Protein AF-A0A945HDH2-F1 (afdb_monomer_lite)

Sequence (70 aa):
MSKKEKNLPEPQISTGTVLKVIKERPEFARWAAENLDHPISKAFGEAIVDAVMEEPAKFGLAILNRKKRK

Foldseek 3Di:
DDPDPPPPPQPADALVNLVCCVVPPVVVLVVLVVCVVDSVSVNSVVNVVVNCVVCVPVVVVVVVVVVVVD

Secondary structure (DSSP, 8-state):
-------PPP----HHHHHHHHHH-HHHHHHHHH-TTSHHHHHHHHHHHHHHHH-HHHHHHHHHHHHTT-

Structure (mmCIF, N/CA/C/O backbone):
data_AF-A0A945HDH2-F1
#
_entry.id   AF-A0A945HDH2-F1
#
loop_
_atom_site.group_PDB
_atom_site.id
_atom_site.type_symbol
_atom_site.label_atom_id
_atom_site.label_alt_id
_atom_site.label_comp_id
_atom_site.label_asym_id
_atom_site.label_entity_id
_atom_site.label_seq_id
_atom_site.pdbx_PDB_ins_code
_atom_site.Cartn_x
_atom_site.Cartn_y
_atom_site.Cartn_z
_atom_site.occupancy
_atom_site.B_iso_or_equiv
_atom_site.auth_seq_id
_atom_site.auth_comp_id
_atom_site.auth_asym_id
_atom_site.auth_atom_id
_atom_site.pdbx_PDB_model_num
ATOM 1 N N . MET A 1 1 ? 12.870 -7.763 -36.685 1.00 37.00 1 MET A N 1
ATOM 2 C CA . MET A 1 1 ? 11.950 -8.709 -36.017 1.00 37.00 1 MET A CA 1
ATOM 3 C C . MET A 1 1 ? 11.712 -8.223 -34.593 1.00 37.00 1 MET A C 1
ATOM 5 O O . MET A 1 1 ? 12.638 -8.268 -33.790 1.00 37.00 1 MET A O 1
ATOM 9 N N . SER A 1 2 ? 10.521 -7.687 -34.316 1.00 44.50 2 SER A N 1
ATOM 10 C CA . SER A 1 2 ? 10.137 -7.142 -33.007 1.00 44.50 2 SER A CA 1
ATOM 11 C C . SER A 1 2 ? 10.046 -8.251 -31.962 1.00 44.50 2 SER A C 1
ATOM 13 O O . SER A 1 2 ? 9.233 -9.169 -32.077 1.00 44.50 2 SER A O 1
ATOM 15 N N . LYS A 1 3 ? 10.902 -8.190 -30.941 1.00 49.09 3 LYS A N 1
ATOM 16 C CA . LYS A 1 3 ? 10.821 -9.078 -29.782 1.00 49.09 3 LYS A CA 1
ATOM 17 C C . LYS A 1 3 ? 9.695 -8.581 -28.880 1.00 49.09 3 LYS A C 1
ATOM 19 O O . LYS A 1 3 ? 9.874 -7.581 -28.204 1.00 49.09 3 LYS A O 1
ATOM 24 N N . LYS A 1 4 ? 8.570 -9.308 -28.915 1.00 49.38 4 LYS A N 1
ATOM 25 C CA . LYS A 1 4 ? 7.586 -9.499 -27.834 1.00 49.38 4 LYS A CA 1
ATOM 26 C C . LYS A 1 4 ? 7.750 -8.512 -26.672 1.00 49.38 4 LYS A C 1
ATOM 28 O O . LYS A 1 4 ? 8.511 -8.787 -25.742 1.00 49.38 4 LYS A O 1
ATOM 33 N N . GLU A 1 5 ? 6.979 -7.431 -26.696 1.00 50.84 5 GLU A N 1
ATOM 34 C CA . GLU A 1 5 ? 6.561 -6.761 -25.469 1.00 50.84 5 GLU A CA 1
ATOM 35 C C . GLU A 1 5 ? 5.864 -7.824 -24.616 1.00 50.84 5 GLU A C 1
ATOM 37 O O . GLU A 1 5 ? 4.762 -8.288 -24.910 1.00 50.84 5 GLU A O 1
ATOM 42 N N . LYS A 1 6 ? 6.581 -8.337 -23.615 1.00 51.38 6 LYS A N 1
ATOM 43 C CA . LYS A 1 6 ? 5.962 -9.116 -22.555 1.00 51.38 6 LYS A CA 1
ATOM 44 C C . LYS A 1 6 ? 5.051 -8.126 -21.841 1.00 51.38 6 LYS A C 1
ATOM 46 O O . LYS A 1 6 ? 5.556 -7.312 -21.076 1.00 51.38 6 LYS A O 1
ATOM 51 N N . ASN A 1 7 ? 3.747 -8.200 -22.105 1.00 52.75 7 ASN A N 1
ATOM 52 C CA . ASN A 1 7 ? 2.725 -7.706 -21.187 1.00 52.75 7 ASN A CA 1
ATOM 53 C C . ASN A 1 7 ? 2.929 -8.458 -19.869 1.00 52.75 7 ASN A C 1
ATOM 55 O O . ASN A 1 7 ? 2.355 -9.522 -19.638 1.00 52.75 7 ASN A O 1
ATOM 59 N N . LEU A 1 8 ? 3.870 -7.972 -19.061 1.00 54.16 8 LEU A N 1
ATOM 60 C CA . LEU A 1 8 ? 3.968 -8.338 -17.666 1.00 54.16 8 LEU A CA 1
ATOM 61 C C . LEU A 1 8 ? 2.652 -7.865 -17.053 1.00 54.16 8 LEU A C 1
ATOM 63 O O . LEU A 1 8 ? 2.296 -6.707 -17.275 1.00 54.16 8 LEU A O 1
ATOM 67 N N . PRO A 1 9 ? 1.901 -8.740 -16.363 1.00 59.12 9 PRO A N 1
ATOM 68 C CA . PRO A 1 9 ? 0.696 -8.298 -15.686 1.00 59.12 9 PRO A CA 1
ATOM 69 C C . PRO A 1 9 ? 1.084 -7.132 -14.781 1.00 59.12 9 PRO A C 1
ATOM 71 O O . PRO A 1 9 ? 2.054 -7.242 -14.023 1.00 59.12 9 PRO A O 1
ATOM 74 N N . GLU A 1 10 ? 0.371 -6.011 -14.908 1.00 59.09 10 GLU A N 1
ATOM 75 C CA . GLU A 1 10 ? 0.549 -4.901 -13.981 1.00 59.09 10 GLU A CA 1
ATOM 76 C C . GLU A 1 10 ? 0.407 -5.464 -12.563 1.00 59.09 10 GLU A C 1
ATOM 78 O O . GLU A 1 10 ? -0.520 -6.245 -12.307 1.00 59.09 10 GLU A O 1
ATOM 83 N N . PRO A 1 11 ? 1.369 -5.192 -11.665 1.00 61.97 11 PRO A N 1
ATOM 84 C CA . PRO A 1 11 ? 1.318 -5.733 -10.321 1.00 61.97 11 PRO A CA 1
ATOM 85 C C . PRO A 1 11 ? 0.023 -5.264 -9.654 1.00 61.97 11 PRO A C 1
ATOM 87 O O . PRO A 1 11 ? -0.123 -4.094 -9.342 1.00 61.97 11 PRO A O 1
ATOM 90 N N . GLN A 1 12 ? -0.931 -6.169 -9.440 1.00 67.69 12 GLN A N 1
ATOM 91 C CA . GLN A 1 12 ? -2.190 -5.823 -8.785 1.00 67.69 12 GLN A CA 1
ATOM 92 C C . GLN A 1 12 ? -1.998 -5.880 -7.274 1.00 67.69 12 GLN A C 1
ATOM 94 O O . GLN A 1 12 ? -1.799 -6.948 -6.690 1.00 67.69 12 GLN A O 1
ATOM 99 N N . ILE A 1 13 ? -2.044 -4.716 -6.638 1.00 75.94 13 ILE A N 1
ATOM 100 C CA . ILE A 1 13 ? -2.002 -4.588 -5.185 1.00 75.94 13 ILE A CA 1
ATOM 101 C C . ILE A 1 13 ? -3.421 -4.283 -4.713 1.00 75.94 13 ILE A C 1
ATOM 103 O O . ILE A 1 13 ? -4.033 -3.324 -5.156 1.00 75.94 13 ILE A O 1
ATOM 107 N N . SER A 1 14 ? -3.955 -5.103 -3.807 1.00 78.25 14 SER A N 1
ATOM 108 C CA . SER A 1 14 ? -5.300 -4.879 -3.261 1.00 78.25 14 SER A CA 1
ATOM 109 C C . SER A 1 14 ? -5.324 -3.766 -2.204 1.00 78.25 14 SER A C 1
ATOM 111 O O . SER A 1 14 ? -4.348 -3.595 -1.461 1.00 78.25 14 SER A O 1
ATOM 113 N N . THR A 1 15 ? -6.473 -3.099 -2.035 1.00 72.38 15 THR A N 1
ATOM 114 C CA . THR A 1 15 ? -6.758 -2.139 -0.946 1.00 72.38 15 THR A CA 1
ATOM 115 C C . THR A 1 15 ? -6.354 -2.680 0.437 1.00 72.38 15 THR A C 1
ATOM 117 O O . THR A 1 15 ? -5.705 -1.995 1.235 1.00 72.38 15 THR A O 1
ATOM 120 N N . GLY A 1 16 ? -6.661 -3.952 0.723 1.00 74.62 16 GLY A N 1
ATOM 121 C CA . GLY A 1 16 ? -6.295 -4.604 1.987 1.00 74.62 16 GLY A CA 1
ATOM 122 C C . GLY A 1 16 ? -4.781 -4.766 2.172 1.00 74.62 16 GLY A C 1
ATOM 123 O O . GLY A 1 16 ? -4.259 -4.590 3.278 1.00 74.62 16 GLY A O 1
ATOM 124 N N . THR A 1 17 ? -4.054 -5.046 1.087 1.00 80.44 17 THR A N 1
ATOM 125 C CA . THR A 1 17 ? -2.586 -5.116 1.088 1.00 80.44 17 THR A CA 1
ATOM 126 C C . THR A 1 17 ? -1.975 -3.745 1.370 1.00 80.44 17 THR A C 1
ATOM 128 O O . THR A 1 17 ? -1.052 -3.655 2.180 1.00 80.44 17 THR A O 1
ATOM 131 N N . VAL A 1 18 ? -2.515 -2.677 0.778 1.00 75.88 18 VAL A N 1
ATOM 132 C CA . VAL A 1 18 ? -2.059 -1.296 1.009 1.00 75.88 18 VAL A CA 1
ATOM 133 C C . VAL A 1 18 ? -2.168 -0.909 2.480 1.00 75.88 18 VAL A C 1
ATOM 135 O O . VAL A 1 18 ? -1.183 -0.477 3.085 1.00 75.88 18 VAL A O 1
ATOM 138 N N . LEU A 1 19 ? -3.341 -1.115 3.084 1.00 76.50 19 LEU A N 1
ATOM 139 C CA . LEU A 1 19 ? -3.576 -0.811 4.498 1.00 76.50 19 LEU A CA 1
ATOM 140 C C . LEU A 1 19 ? -2.605 -1.562 5.417 1.00 76.50 19 LEU A C 1
ATOM 142 O O . LEU A 1 19 ? -2.060 -0.979 6.360 1.00 76.50 19 LEU A O 1
ATOM 146 N N . LYS A 1 20 ? -2.355 -2.843 5.121 1.00 81.25 20 LYS A N 1
ATOM 147 C CA . LYS A 1 20 ? -1.404 -3.667 5.872 1.00 81.25 20 LYS A CA 1
ATOM 148 C C . LYS A 1 20 ? 0.023 -3.139 5.737 1.00 81.25 20 LYS A C 1
ATOM 150 O O . LYS A 1 20 ? 0.709 -2.991 6.742 1.00 81.25 20 LYS A O 1
ATOM 155 N N . VAL A 1 21 ? 0.454 -2.792 4.526 1.00 81.50 21 VAL A N 1
ATOM 156 C CA . VAL A 1 21 ? 1.800 -2.263 4.259 1.00 81.50 21 VAL A CA 1
ATOM 157 C C . VAL A 1 21 ? 2.025 -0.915 4.943 1.00 81.50 21 VAL A C 1
ATOM 159 O O . VAL A 1 21 ? 3.047 -0.741 5.598 1.00 81.50 21 VAL A O 1
ATOM 162 N N . ILE A 1 22 ? 1.071 0.019 4.880 1.00 77.94 22 ILE A N 1
ATOM 163 C CA . ILE A 1 22 ? 1.194 1.323 5.559 1.00 77.94 22 ILE A CA 1
ATOM 164 C C . ILE A 1 22 ? 1.325 1.147 7.081 1.00 77.94 22 ILE A C 1
ATOM 166 O O . ILE A 1 22 ? 2.050 1.905 7.731 1.00 77.94 22 ILE A O 1
ATOM 170 N N . LYS A 1 23 ? 0.629 0.158 7.652 1.00 79.50 23 LYS A N 1
ATOM 171 C CA . LYS A 1 23 ? 0.634 -0.119 9.093 1.00 79.50 23 LYS A CA 1
ATOM 172 C C . LYS A 1 23 ? 1.878 -0.883 9.553 1.00 79.50 23 LYS A C 1
ATOM 174 O O . LYS A 1 23 ? 2.423 -0.555 10.602 1.00 79.50 23 LYS A O 1
ATOM 179 N N . GLU A 1 24 ? 2.292 -1.903 8.808 1.00 84.94 24 GLU A N 1
ATOM 180 C CA . GLU A 1 24 ? 3.311 -2.871 9.237 1.00 84.94 24 GLU A CA 1
ATOM 181 C C . GLU A 1 24 ? 4.692 -2.620 8.619 1.00 84.94 24 GLU A C 1
ATOM 183 O O . GLU A 1 24 ? 5.690 -3.073 9.170 1.00 84.94 24 GLU A O 1
ATOM 188 N N . ARG A 1 25 ? 4.773 -1.911 7.485 1.00 82.12 25 ARG A N 1
ATOM 189 C CA . ARG A 1 25 ? 6.020 -1.651 6.740 1.00 82.12 25 ARG A CA 1
ATOM 190 C C . ARG A 1 25 ? 6.095 -0.192 6.260 1.00 82.12 25 ARG A C 1
ATOM 192 O O . ARG A 1 25 ? 6.101 0.070 5.053 1.00 82.12 25 ARG A O 1
ATOM 199 N N . PRO A 1 26 ? 6.164 0.787 7.179 1.00 80.75 26 PRO A N 1
ATOM 200 C CA . PRO A 1 26 ? 6.186 2.207 6.823 1.00 80.75 26 PRO A CA 1
ATOM 201 C C . PRO A 1 26 ? 7.419 2.607 5.995 1.00 80.75 26 PRO A C 1
ATOM 203 O O . PRO A 1 26 ? 7.347 3.565 5.226 1.00 80.75 26 PRO A O 1
ATOM 206 N N . GLU A 1 27 ? 8.529 1.873 6.111 1.00 86.38 27 GLU A N 1
ATOM 207 C CA . GLU A 1 27 ? 9.728 2.062 5.283 1.00 86.38 27 GLU A CA 1
ATOM 208 C C . GLU A 1 27 ? 9.478 1.771 3.799 1.00 86.38 27 GLU A C 1
ATOM 210 O O . GLU A 1 27 ? 9.963 2.504 2.944 1.00 86.38 27 GLU A O 1
ATOM 215 N N . PHE A 1 28 ? 8.654 0.766 3.485 1.00 86.38 28 PHE A N 1
ATOM 216 C CA . PHE A 1 28 ? 8.285 0.447 2.111 1.00 86.38 28 PHE A CA 1
ATOM 217 C C . PHE A 1 28 ? 7.392 1.538 1.527 1.00 86.38 28 PHE A C 1
ATOM 219 O O . PHE A 1 28 ? 7.605 1.960 0.398 1.00 86.38 28 PHE A O 1
ATOM 226 N N . ALA A 1 29 ? 6.425 2.037 2.304 1.00 83.81 29 ALA A N 1
ATOM 227 C CA . ALA A 1 29 ? 5.578 3.142 1.864 1.00 83.81 29 ALA A CA 1
ATOM 228 C C . ALA A 1 29 ? 6.403 4.412 1.583 1.00 83.81 29 ALA A C 1
ATOM 230 O O . ALA A 1 29 ? 6.118 5.136 0.631 1.00 83.81 29 ALA A O 1
ATOM 231 N N . ARG A 1 30 ? 7.447 4.662 2.386 1.00 85.56 30 ARG A N 1
ATOM 232 C CA . ARG A 1 30 ? 8.390 5.764 2.160 1.00 85.56 30 ARG A CA 1
ATOM 233 C C . ARG A 1 30 ? 9.229 5.542 0.902 1.00 85.56 30 ARG A C 1
ATOM 235 O O . ARG A 1 30 ? 9.260 6.418 0.049 1.00 85.56 30 ARG A O 1
ATOM 242 N N . TRP A 1 31 ? 9.813 4.356 0.755 1.00 92.50 31 TRP A N 1
ATOM 243 C CA . TRP A 1 31 ? 10.568 3.983 -0.439 1.00 92.50 31 TRP A CA 1
ATOM 244 C C . TRP A 1 31 ? 9.720 4.102 -1.712 1.00 92.50 31 TRP A C 1
ATOM 246 O O . TRP A 1 31 ? 10.176 4.682 -2.692 1.00 92.50 31 TRP A O 1
ATOM 256 N N . ALA A 1 32 ? 8.473 3.625 -1.693 1.00 88.12 32 ALA A N 1
ATOM 257 C CA . ALA A 1 32 ? 7.569 3.696 -2.838 1.00 88.12 32 ALA A CA 1
ATOM 258 C C . ALA A 1 32 ? 7.261 5.149 -3.237 1.00 88.12 32 ALA A C 1
ATOM 260 O O . ALA A 1 32 ? 7.251 5.469 -4.423 1.00 88.12 32 ALA A O 1
ATOM 261 N N . ALA A 1 33 ? 7.085 6.043 -2.258 1.00 84.75 33 ALA A N 1
ATOM 262 C CA . ALA A 1 33 ? 6.899 7.473 -2.508 1.00 84.75 33 ALA A CA 1
ATOM 263 C C . ALA A 1 33 ? 8.150 8.152 -3.103 1.00 84.75 33 ALA A C 1
ATOM 265 O O . ALA A 1 33 ? 8.022 9.140 -3.820 1.00 84.75 33 ALA A O 1
ATOM 266 N N . GLU A 1 34 ? 9.345 7.626 -2.821 1.00 90.38 34 GLU A N 1
ATOM 267 C CA . GLU A 1 34 ? 10.625 8.123 -3.347 1.00 90.38 34 GLU A CA 1
ATOM 268 C C . GLU A 1 34 ? 11.013 7.484 -4.698 1.00 90.38 34 GLU A C 1
ATOM 270 O O . GLU A 1 34 ? 11.917 7.979 -5.364 1.00 90.38 34 GLU A O 1
ATOM 275 N N . ASN A 1 35 ? 10.339 6.407 -5.127 1.00 90.69 35 ASN A N 1
ATOM 276 C CA . ASN A 1 35 ? 10.689 5.617 -6.317 1.00 90.69 35 ASN A CA 1
ATOM 277 C C . ASN A 1 35 ? 9.489 5.454 -7.268 1.00 90.69 35 ASN A C 1
ATOM 279 O O . ASN A 1 35 ? 9.100 4.328 -7.586 1.00 90.69 35 ASN A O 1
ATOM 283 N N . LEU A 1 36 ? 8.890 6.566 -7.710 1.00 82.12 36 LEU A N 1
ATOM 284 C CA . LEU A 1 36 ? 7.654 6.577 -8.514 1.00 82.12 36 LEU A CA 1
ATOM 285 C C . LEU A 1 36 ? 7.789 5.898 -9.888 1.00 82.12 36 LEU A C 1
ATOM 287 O O . LEU A 1 36 ? 6.807 5.363 -10.398 1.00 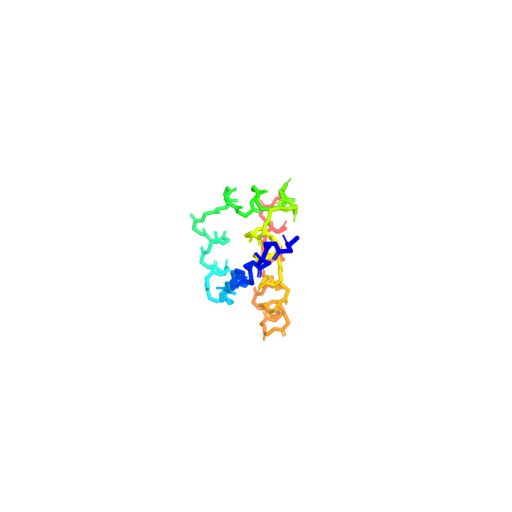82.12 36 LEU A O 1
ATOM 291 N N . ASP A 1 37 ? 8.995 5.864 -10.459 1.00 85.88 37 ASP A N 1
ATOM 292 C CA . ASP A 1 37 ? 9.268 5.216 -11.750 1.00 85.88 37 ASP A CA 1
ATOM 293 C C . ASP A 1 37 ? 9.273 3.680 -11.663 1.00 85.88 37 ASP A C 1
ATOM 295 O O . ASP A 1 37 ? 9.238 2.984 -12.681 1.00 85.88 37 ASP A O 1
ATOM 299 N N . HIS A 1 38 ? 9.322 3.120 -10.450 1.00 88.62 38 HIS A N 1
ATOM 300 C CA . HIS A 1 38 ? 9.315 1.678 -10.260 1.00 88.62 38 HIS A CA 1
ATOM 301 C C . HIS A 1 38 ? 7.884 1.123 -10.428 1.00 88.62 38 HIS A C 1
ATOM 303 O O . HIS A 1 38 ? 6.973 1.586 -9.737 1.00 88.62 38 HIS A O 1
ATOM 309 N N . PRO A 1 39 ? 7.656 0.072 -11.245 1.00 86.56 39 PRO A N 1
ATOM 310 C CA . PRO A 1 39 ? 6.311 -0.456 -11.522 1.00 86.56 39 PRO A CA 1
ATOM 311 C C . PRO A 1 39 ? 5.508 -0.827 -10.267 1.00 86.56 39 PRO A C 1
ATOM 313 O O . PRO A 1 39 ? 4.309 -0.587 -10.190 1.00 86.56 39 PRO A O 1
ATOM 316 N N . ILE A 1 40 ? 6.186 -1.371 -9.249 1.00 85.12 40 ILE A N 1
ATOM 317 C CA . ILE A 1 40 ? 5.571 -1.700 -7.951 1.00 85.12 40 ILE A CA 1
ATOM 318 C C . ILE A 1 40 ? 5.116 -0.442 -7.200 1.00 85.12 40 ILE A C 1
ATOM 320 O O . ILE A 1 40 ? 4.058 -0.463 -6.582 1.00 85.12 40 ILE A O 1
ATOM 324 N N . SER A 1 41 ? 5.888 0.644 -7.238 1.00 87.12 41 SER A N 1
ATOM 325 C CA . SER A 1 41 ? 5.529 1.894 -6.561 1.00 87.12 41 SER A CA 1
ATOM 326 C C . SER A 1 41 ? 4.329 2.552 -7.223 1.00 87.12 41 SER A C 1
ATOM 328 O O . SER A 1 41 ? 3.445 3.039 -6.522 1.00 87.12 41 SER A O 1
ATOM 330 N N . LYS A 1 42 ? 4.270 2.515 -8.560 1.00 86.50 42 LYS A N 1
ATOM 331 C CA . LYS A 1 42 ? 3.125 3.012 -9.325 1.00 86.50 42 LYS A CA 1
ATOM 332 C C . LYS A 1 42 ? 1.849 2.242 -8.974 1.00 86.50 42 LYS A C 1
ATOM 334 O O . LYS A 1 42 ? 0.887 2.856 -8.528 1.00 86.50 42 LYS A O 1
ATOM 339 N N . ALA A 1 43 ? 1.893 0.911 -9.040 1.00 84.75 43 ALA A N 1
ATOM 340 C CA . ALA A 1 43 ? 0.778 0.057 -8.630 1.00 84.75 43 ALA A CA 1
ATOM 341 C C . ALA A 1 43 ? 0.373 0.252 -7.160 1.00 84.75 43 ALA A C 1
ATOM 343 O O . ALA A 1 43 ? -0.804 0.212 -6.812 1.00 84.75 43 ALA A O 1
ATOM 344 N N . PHE A 1 44 ? 1.348 0.474 -6.275 1.00 85.50 44 PHE A N 1
ATOM 345 C CA . PHE A 1 44 ? 1.080 0.752 -4.867 1.00 85.50 44 PHE A CA 1
ATOM 346 C C . PHE A 1 44 ? 0.390 2.107 -4.678 1.00 85.50 44 PHE A C 1
ATOM 348 O O . PHE A 1 44 ? -0.530 2.213 -3.872 1.00 85.50 44 PHE A O 1
ATOM 355 N N . GLY A 1 45 ? 0.808 3.129 -5.427 1.00 83.88 45 GLY A N 1
ATOM 356 C CA . GLY A 1 45 ? 0.180 4.448 -5.439 1.00 83.88 45 GLY A CA 1
ATOM 357 C C . GLY A 1 45 ? -1.250 4.418 -5.977 1.00 83.88 45 GLY A C 1
ATOM 358 O O . GLY A 1 45 ? -2.137 4.990 -5.349 1.00 83.88 45 GLY A O 1
ATOM 359 N N . GLU A 1 46 ? -1.489 3.711 -7.081 1.00 85.12 46 GLU A N 1
ATOM 360 C CA . GLU A 1 46 ? -2.830 3.511 -7.65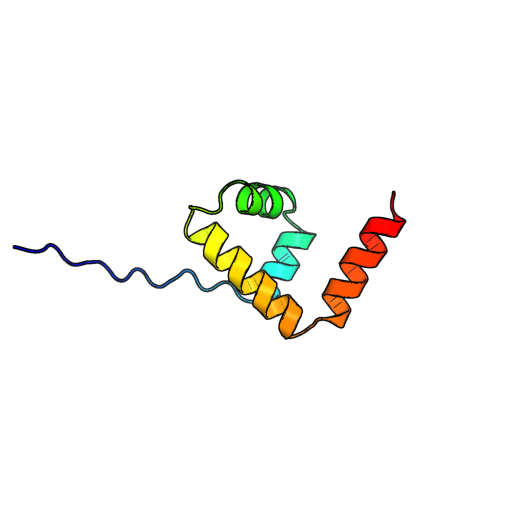2 1.00 85.12 46 GLU A CA 1
ATOM 361 C C . GLU A 1 46 ? -3.750 2.806 -6.650 1.00 85.12 46 GLU A C 1
ATOM 363 O O . GLU A 1 46 ? -4.814 3.323 -6.318 1.00 85.12 46 GLU A O 1
ATOM 368 N N . ALA A 1 47 ? -3.274 1.725 -6.028 1.00 82.94 47 ALA A N 1
ATOM 369 C CA . ALA A 1 47 ? -4.025 1.023 -4.994 1.00 82.94 47 ALA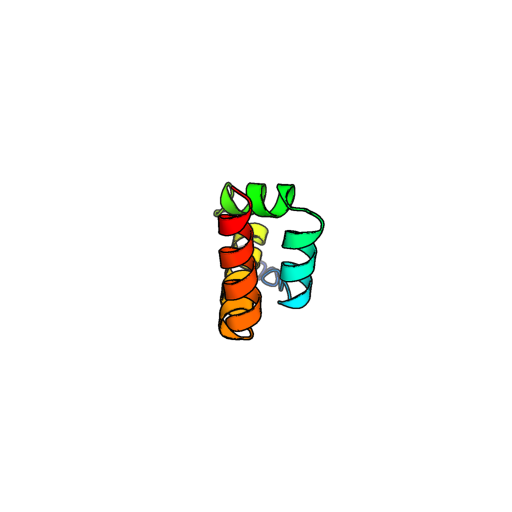 A CA 1
ATOM 370 C C . ALA A 1 47 ? -4.283 1.879 -3.736 1.00 82.94 47 ALA A C 1
ATOM 372 O O . ALA A 1 47 ? -5.276 1.664 -3.044 1.00 82.94 47 ALA A O 1
ATOM 373 N N . ILE A 1 48 ? -3.421 2.856 -3.410 1.00 82.88 48 ILE A N 1
ATOM 374 C CA . ILE A 1 48 ? -3.700 3.843 -2.350 1.00 82.88 48 ILE A CA 1
ATOM 375 C C . ILE A 1 48 ? -4.855 4.755 -2.757 1.00 82.88 48 ILE A C 1
ATOM 377 O O . ILE A 1 48 ? -5.718 5.034 -1.925 1.00 82.88 48 ILE A O 1
ATOM 381 N N . VAL A 1 49 ? -4.866 5.244 -3.997 1.00 82.12 49 VAL A N 1
ATOM 382 C CA . VAL A 1 49 ? -5.938 6.116 -4.495 1.00 82.12 49 VAL A CA 1
ATOM 383 C C . VAL A 1 49 ? -7.266 5.367 -4.482 1.00 82.12 49 VAL A C 1
ATOM 385 O O . VAL A 1 49 ? -8.231 5.879 -3.914 1.00 82.12 49 VAL A O 1
ATOM 388 N N . ASP A 1 50 ? -7.291 4.139 -4.996 1.00 80.62 50 ASP A N 1
ATOM 389 C CA . ASP A 1 50 ? -8.484 3.290 -4.986 1.00 80.62 50 ASP A CA 1
ATOM 390 C C . ASP A 1 50 ? -8.964 3.034 -3.555 1.00 80.62 50 ASP A C 1
ATOM 392 O O . ASP A 1 50 ? -10.126 3.271 -3.233 1.00 80.62 50 ASP A O 1
ATOM 396 N N . ALA A 1 51 ? -8.051 2.686 -2.645 1.00 76.38 51 ALA A N 1
ATOM 397 C CA . ALA A 1 51 ? -8.369 2.482 -1.236 1.00 76.38 51 ALA A CA 1
ATOM 398 C C . ALA A 1 51 ? -8.954 3.733 -0.549 1.00 76.38 51 ALA A C 1
ATOM 400 O O . ALA A 1 51 ? -9.833 3.625 0.311 1.00 76.38 51 ALA A O 1
ATOM 401 N N . VAL A 1 52 ? -8.479 4.928 -0.914 1.00 76.00 52 VAL A N 1
ATOM 402 C CA . VAL A 1 52 ? -9.007 6.208 -0.413 1.00 76.00 52 VAL A CA 1
ATOM 403 C C . VAL A 1 52 ? -10.387 6.505 -1.000 1.00 76.00 52 VAL A C 1
ATOM 405 O O . VAL A 1 52 ? -11.226 7.056 -0.289 1.00 76.00 52 VAL A O 1
ATOM 408 N N . MET A 1 53 ? -10.640 6.149 -2.258 1.00 78.12 53 MET A N 1
ATOM 409 C CA . MET A 1 53 ? -11.941 6.341 -2.907 1.00 78.12 53 MET A CA 1
ATOM 410 C C . MET A 1 53 ? -12.991 5.341 -2.404 1.00 78.12 53 MET A C 1
ATOM 412 O O . MET A 1 53 ? -14.148 5.720 -2.221 1.00 78.12 53 MET A O 1
ATOM 416 N N . GLU A 1 54 ? -12.596 4.098 -2.125 1.00 76.00 54 GLU A N 1
ATOM 417 C CA . GLU A 1 54 ? -13.460 3.064 -1.543 1.00 76.00 54 GLU A CA 1
ATOM 418 C C . GLU A 1 54 ? -13.779 3.345 -0.068 1.00 76.00 54 GLU A C 1
ATOM 420 O O . GLU A 1 54 ? -14.927 3.218 0.360 1.00 76.00 54 GLU A O 1
ATOM 425 N N . GLU A 1 55 ? -12.779 3.748 0.727 1.00 71.50 55 GLU A N 1
ATOM 426 C CA . GLU A 1 55 ? -12.918 3.933 2.178 1.00 71.50 55 GLU A CA 1
ATOM 427 C C . GLU A 1 55 ? -12.402 5.300 2.684 1.00 71.50 55 GLU A C 1
ATOM 429 O O . GLU A 1 55 ? -11.553 5.363 3.589 1.00 71.50 55 GLU A O 1
ATOM 434 N N . PRO A 1 56 ? -12.947 6.431 2.191 1.00 69.25 56 PRO A N 1
ATOM 435 C CA . PRO A 1 56 ? -12.418 7.771 2.467 1.00 69.25 56 PRO A CA 1
ATOM 436 C C . PRO A 1 56 ? -12.422 8.119 3.957 1.00 69.25 56 PRO A C 1
ATOM 438 O O . PRO A 1 56 ? -11.515 8.792 4.45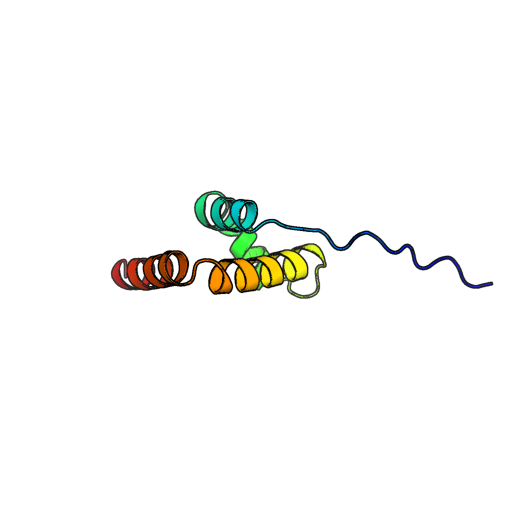0 1.00 69.25 56 PRO A O 1
ATOM 441 N N . ALA A 1 57 ? -13.402 7.615 4.712 1.00 69.06 57 ALA A N 1
ATOM 442 C CA . ALA A 1 57 ? -13.497 7.840 6.150 1.00 69.06 57 ALA A CA 1
ATOM 443 C C . ALA A 1 57 ? -12.328 7.206 6.922 1.00 69.06 57 ALA A C 1
ATOM 445 O O . ALA A 1 57 ? -11.761 7.857 7.800 1.00 69.06 57 ALA A O 1
ATOM 446 N N . LYS A 1 58 ? -11.921 5.970 6.592 1.00 66.62 58 LYS A N 1
ATOM 447 C CA . LYS A 1 58 ? -10.837 5.264 7.301 1.00 66.62 58 LYS A CA 1
ATOM 448 C C . LYS A 1 58 ? -9.483 5.923 7.052 1.00 66.62 58 LYS A C 1
ATOM 450 O O . LYS A 1 58 ? -8.705 6.110 7.990 1.00 66.62 58 LYS A O 1
ATOM 455 N N . PHE A 1 59 ? -9.226 6.327 5.810 1.00 64.88 59 PHE A N 1
ATOM 456 C CA . PHE A 1 59 ? -7.983 7.003 5.441 1.00 64.88 59 PHE A CA 1
ATOM 457 C C . PHE A 1 59 ? -7.946 8.461 5.908 1.00 64.88 59 PHE A C 1
ATOM 459 O O . PHE A 1 59 ? -6.940 8.896 6.473 1.00 64.88 59 PHE A O 1
ATOM 466 N N . GLY A 1 60 ? -9.053 9.196 5.777 1.00 61.09 60 GLY A N 1
ATOM 467 C CA . GLY A 1 60 ? -9.191 10.554 6.306 1.00 61.09 60 GLY A CA 1
ATOM 468 C C . GLY A 1 60 ? -8.964 10.614 7.820 1.00 61.09 60 GLY A C 1
ATOM 469 O O . GLY A 1 60 ? -8.175 11.435 8.295 1.00 61.09 60 GLY A O 1
ATOM 470 N N . LEU A 1 61 ? -9.559 9.689 8.585 1.00 60.72 61 LEU A N 1
ATOM 471 C CA . LEU A 1 61 ? -9.321 9.557 10.030 1.00 60.72 61 LEU A CA 1
ATOM 472 C C . LEU A 1 61 ? -7.867 9.201 10.358 1.00 60.72 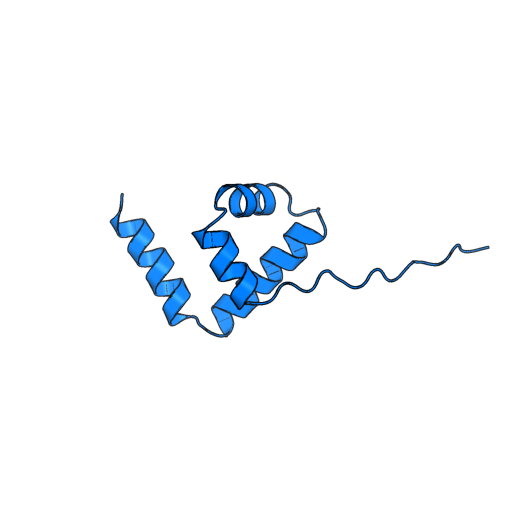61 LEU A C 1
ATOM 474 O O . LEU A 1 61 ? -7.306 9.757 11.304 1.00 60.72 61 LEU A O 1
ATOM 478 N N . ALA A 1 62 ? -7.228 8.317 9.589 1.00 62.66 62 ALA A N 1
ATOM 479 C CA . ALA A 1 62 ? -5.825 7.963 9.800 1.00 62.66 62 ALA A CA 1
ATOM 480 C C . ALA A 1 62 ? -4.883 9.168 9.607 1.00 62.66 62 ALA A C 1
ATOM 482 O O . ALA A 1 62 ? -3.989 9.380 10.431 1.00 62.66 62 ALA A O 1
ATOM 483 N N . ILE A 1 63 ? -5.107 9.997 8.579 1.00 59.38 63 ILE A N 1
ATOM 484 C CA . ILE A 1 63 ? -4.329 11.226 8.328 1.00 59.38 63 ILE A CA 1
ATOM 485 C C . ILE A 1 63 ? -4.561 12.260 9.440 1.00 59.38 63 ILE A C 1
ATOM 487 O O . ILE A 1 63 ? -3.598 12.826 9.972 1.00 59.38 63 ILE A O 1
ATOM 491 N N . LEU A 1 64 ? -5.819 12.477 9.839 1.00 56.56 64 LEU A N 1
ATOM 49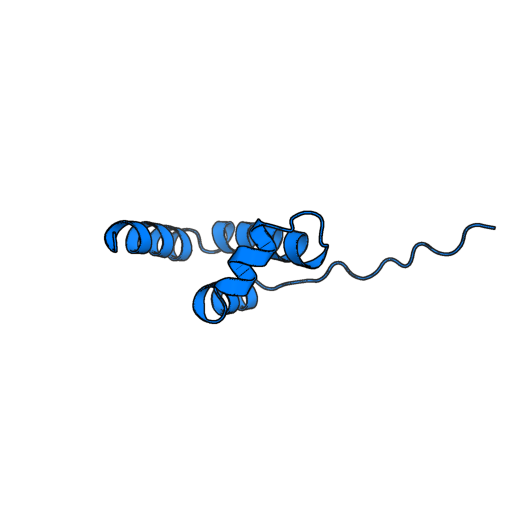2 C CA . LEU A 1 64 ? -6.174 13.404 10.920 1.00 56.56 64 LEU A CA 1
ATOM 493 C C . LEU A 1 64 ? -5.558 12.982 12.263 1.00 56.56 64 LEU A C 1
ATOM 495 O O . LEU A 1 64 ? -4.992 13.815 12.973 1.00 56.56 64 LEU A O 1
ATOM 499 N N . ASN A 1 65 ? -5.587 11.688 12.589 1.00 57.38 65 ASN A N 1
ATOM 500 C CA . ASN A 1 65 ? -4.983 11.150 13.811 1.00 57.38 65 ASN A CA 1
ATOM 501 C C . ASN A 1 65 ? -3.448 11.220 13.800 1.00 57.38 65 ASN A C 1
ATOM 503 O O . ASN A 1 65 ? -2.836 11.377 14.856 1.00 57.38 65 ASN A O 1
ATOM 507 N N . ARG A 1 66 ? -2.811 11.154 12.623 1.00 57.56 66 ARG A N 1
ATOM 508 C CA . ARG A 1 66 ? -1.356 11.326 12.485 1.00 57.56 66 ARG A CA 1
ATOM 509 C C . ARG A 1 66 ? -0.926 12.776 12.722 1.00 57.56 66 ARG A C 1
ATOM 511 O O . ARG A 1 66 ? 0.097 12.994 13.363 1.00 57.56 66 ARG A O 1
ATOM 518 N N . LYS A 1 67 ? -1.719 13.759 12.272 1.00 54.06 67 LYS A N 1
ATOM 519 C CA . LYS A 1 67 ? -1.489 15.189 12.563 1.00 54.06 67 LYS A CA 1
ATOM 520 C C . LYS A 1 67 ? -1.626 15.523 14.051 1.00 54.06 67 LYS A C 1
ATOM 522 O O . LYS A 1 67 ? -0.888 16.371 14.526 1.00 54.06 67 LYS A O 1
ATOM 527 N N . LYS A 1 68 ? -2.518 14.843 14.780 1.00 55.06 68 LYS A N 1
ATOM 528 C CA . LYS A 1 68 ? -2.706 15.028 16.233 1.00 55.06 68 LYS A CA 1
ATOM 529 C C . LYS A 1 68 ? -1.591 14.431 17.107 1.00 55.06 68 LYS A C 1
ATOM 531 O O . LYS A 1 68 ? -1.596 14.664 18.308 1.00 55.06 68 LYS A O 1
ATOM 536 N N . ARG A 1 69 ? -0.683 13.625 16.541 1.00 52.59 69 ARG A N 1
ATOM 537 C CA . ARG A 1 69 ? 0.467 13.029 17.253 1.00 52.59 69 ARG A CA 1
ATOM 538 C C . ARG A 1 69 ? 1.774 13.827 17.107 1.00 52.59 69 ARG A C 1
ATOM 540 O O . ARG A 1 69 ? 2.812 13.333 17.538 1.00 52.59 69 ARG A O 1
ATOM 547 N N . LYS A 1 70 ? 1.737 15.005 16.479 1.00 46.50 70 LYS A N 1
ATOM 548 C CA . LYS A 1 70 ? 2.808 16.010 16.550 1.00 46.50 70 LYS A CA 1
ATOM 549 C C . LYS A 1 70 ? 2.438 17.056 17.587 1.00 46.50 70 LYS A C 1
ATOM 551 O O . LYS A 1 70 ? 3.382 17.561 18.220 1.00 46.50 70 LYS A O 1
#

pLDDT: mean 72.41, std 13.89, range [37.0, 92.5]

Radius of gyration: 15.07 Å; chains: 1; bounding box: 25×26×53 Å